Protein 6Q5I (pdb70)

Solvent-accessible surface area: 5075 Å² total

B-factor: mean 38.71, std 15.68, range [21.87, 102.6]

Secondary structure (P-SEA, 3-state):
caaaaaaaaaa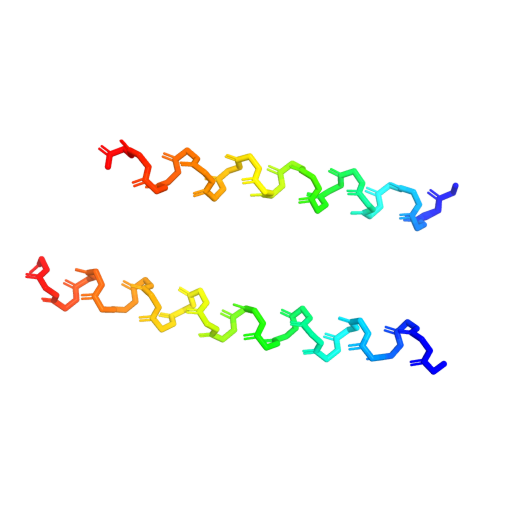aaaaaaaaaaaaaaaac/caaaaaaaaaaaaaaaaaaaacc

Sequence (51 aa):
GELKAIAQELKAIAKELKAIAWEEKAIAGEELKAIAQELKAIAKELKAIAWE

Radius of gyration: 13.5 Å; Cα contacts (8 Å, |Δi|>4): 0; chains: 2; bounding box: 28×40×16 Å

Structure (mmCIF, N/CA/C/O backbone):
data_6Q5I
#
_entry.id   6Q5I
#
_cell.length_a   69.070
_cell.length_b   69.070
_cell.length_c   35.490
_cell.angle_alpha   90.00
_cell.angle_beta   90.00
_cell.angle_gamma   120.00
#
_symmetry.space_group_name_H-M   'P 61 2 2'
#
loop_
_entity.id
_entity.type
_entity.pdbx_description
1 polymer CC-Hex*-L24E
2 non-polymer 'SULFATE ION'
3 non-polymer 'AMMONIUM ION'
4 water water
#
loop_
_atom_site.group_PDB
_atom_site.id
_atom_site.type_symbol
_atom_site.label_atom_id
_atom_site.label_alt_id
_atom_site.label_comp_id
_atom_site.label_asym_id
_atom_site.label_entity_id
_atom_site.label_seq_id
_atom_site.pdbx_PDB_ins_code
_atom_site.Cartn_x
_atom_site.Cartn_y
_atom_site.Cartn_z
_atom_site.occupancy
_atom_site.B_iso_or_equiv
_atom_site.auth_seq_id
_atom_site.auth_comp_id
_atom_site.auth_asym_id
_atom_site.auth_atom_id
_atom_site.pdbx_PDB_model_num
ATOM 4 N N . GLY A 1 2 ? 27.714 41.617 3.064 1.00 53.23 1 GLY A N 1
ATOM 5 C CA . GLY A 1 2 ? 27.514 40.617 4.185 1.00 42.71 1 GLY A CA 1
ATOM 6 C C . GLY A 1 2 ? 26.072 40.112 4.195 1.00 35.90 1 GLY A C 1
ATOM 7 O O . GLY A 1 2 ? 25.849 38.894 4.317 1.00 33.59 1 GLY A O 1
ATOM 8 N N . GLU A 1 3 ? 25.116 41.022 4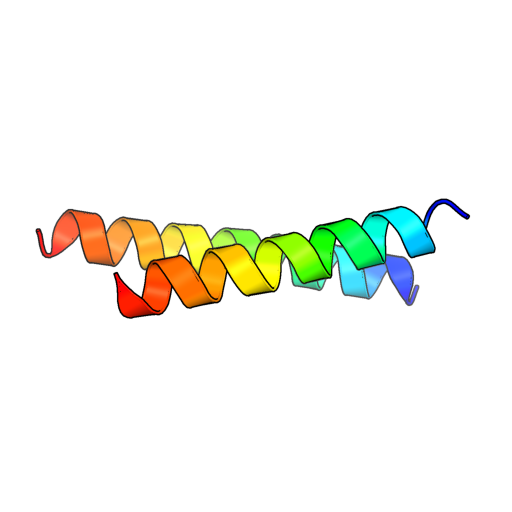.064 1.00 33.83 2 GLU A N 1
ATOM 9 C CA . GLU A 1 3 ? 23.694 40.653 3.937 1.00 31.91 2 GLU A CA 1
ATOM 10 C C . GLU A 1 3 ? 23.465 39.718 2.724 1.00 29.89 2 GLU A C 1
ATOM 11 O O . GLU A 1 3 ? 22.859 38.671 2.900 1.00 28.10 2 GLU A O 1
ATOM 17 N N . LEU A 1 4 ? 23.940 40.059 1.520 1.00 28.50 3 LEU A N 1
ATOM 18 C CA . LEU A 1 4 ? 23.722 39.188 0.346 1.00 27.67 3 LEU A CA 1
ATOM 19 C C . LEU A 1 4 ? 24.429 37.847 0.538 1.00 27.82 3 LEU A C 1
ATOM 20 O O . LEU A 1 4 ? 23.927 36.812 0.148 1.00 27.55 3 LEU A O 1
ATOM 25 N N . LYS A 1 5 ? 25.583 37.861 1.161 1.00 28.27 4 LYS A N 1
ATOM 26 C CA . LYS A 1 5 ? 26.354 36.642 1.430 1.00 29.68 4 LYS A CA 1
ATOM 27 C C . LYS A 1 5 ? 25.577 35.743 2.390 1.00 28.41 4 LYS A C 1
ATOM 28 O O . LYS A 1 5 ? 25.542 34.500 2.164 1.00 28.48 4 LYS A O 1
ATOM 34 N N . ALA A 1 6 ? 24.925 36.300 3.407 1.00 27.88 5 ALA A N 1
ATOM 35 C CA . ALA A 1 6 ? 24.130 35.495 4.367 1.00 28.56 5 ALA A CA 1
ATOM 36 C C . ALA A 1 6 ? 22.887 34.903 3.687 1.00 26.54 5 ALA A C 1
ATOM 37 O O . ALA A 1 6 ? 22.517 33.725 3.968 1.00 26.98 5 ALA A O 1
ATOM 39 N N . ILE A 1 7 ? 22.229 35.708 2.859 1.00 27.53 6 ILE A N 1
ATOM 40 C CA . ILE A 1 7 ? 21.094 35.229 2.011 1.00 25.63 6 ILE A CA 1
ATOM 41 C C . ILE A 1 7 ? 21.572 34.114 1.085 1.00 23.97 6 ILE A C 1
ATOM 42 O O . ILE A 1 7 ? 20.882 33.113 0.943 1.00 24.02 6 ILE A O 1
ATOM 47 N N . ALA A 1 8 ? 22.762 34.214 0.494 1.00 25.83 7 ALA A N 1
ATOM 48 C CA . ALA A 1 8 ? 23.282 33.151 -0.369 1.00 24.48 7 ALA A CA 1
ATOM 49 C C . ALA A 1 8 ? 23.444 31.829 0.399 1.00 25.97 7 ALA A C 1
ATOM 50 O O . ALA A 1 8 ? 23.047 30.754 -0.116 1.00 24.98 7 ALA A O 1
ATOM 52 N N . GLN A 1 9 ? 24.023 31.871 1.610 1.00 26.61 8 GLN A N 1
ATOM 53 C CA . GLN A 1 9 ? 24.140 30.678 2.496 1.00 27.10 8 GLN A CA 1
ATOM 54 C C . GLN A 1 9 ? 22.743 30.116 2.764 1.00 25.45 8 GLN A C 1
ATOM 55 O O . GLN A 1 9 ? 22.551 28.895 2.703 1.00 25.19 8 GLN A O 1
ATOM 61 N N . GLU A 1 10 ? 21.768 30.980 3.042 1.00 25.27 9 GLU A N 1
ATOM 62 C CA . GLU A 1 10 ? 20.368 30.557 3.341 1.00 24.49 9 GLU A CA 1
ATOM 63 C C . GLU A 1 10 ? 19.795 29.808 2.127 1.00 24.80 9 GLU A C 1
ATOM 64 O O . GLU A 1 10 ? 19.168 28.789 2.309 1.00 25.44 9 GLU A O 1
ATOM 70 N N . LEU A 1 11 ? 20.017 30.310 0.902 1.00 25.82 10 LEU A N 1
ATOM 71 C CA . LEU A 1 11 ? 19.471 29.657 -0.309 1.00 24.71 10 LEU A CA 1
ATOM 72 C C . LEU A 1 11 ? 20.143 28.307 -0.489 1.00 24.64 10 LEU A C 1
ATOM 73 O O . LEU A 1 11 ? 19.484 27.384 -0.856 1.00 24.70 10 LEU A O 1
ATOM 78 N N . LYS A 1 12 ? 21.441 28.210 -0.271 1.00 25.90 11 LYS A N 1
ATOM 79 C CA . LYS A 1 12 ? 22.161 26.909 -0.372 1.00 26.81 11 LYS A CA 1
ATOM 80 C C . LYS A 1 12 ? 21.614 25.952 0.681 1.00 25.51 11 LYS A C 1
ATOM 81 O O . LYS A 1 12 ? 21.492 24.740 0.417 1.00 26.38 11 LYS A O 1
ATOM 87 N N . ALA A 1 13 ? 21.305 26.460 1.873 1.00 25.40 12 ALA A N 1
ATOM 88 C CA . ALA A 1 13 ? 20.751 25.625 2.944 1.00 23.99 12 ALA A CA 1
ATOM 89 C C . ALA A 1 13 ? 19.390 25.125 2.510 1.00 24.52 12 ALA A C 1
ATOM 90 O O . ALA A 1 13 ? 19.071 23.950 2.733 1.00 25.91 12 ALA A O 1
ATOM 92 N N . ILE A 1 14 ? 18.580 26.005 1.924 1.00 25.16 13 ILE A N 1
ATOM 93 C CA . ILE A 1 14 ? 17.211 25.599 1.456 1.00 24.04 13 ILE A CA 1
ATOM 94 C C . ILE A 1 14 ? 17.350 24.525 0.366 1.00 22.39 13 ILE A C 1
ATOM 95 O O . ILE A 1 14 ? 16.574 23.531 0.342 1.00 23.59 13 ILE A O 1
ATOM 100 N N . ALA A 1 15 ? 18.304 24.695 -0.546 1.00 24.00 14 ALA A N 1
ATOM 101 C CA . ALA A 1 15 ? 18.540 23.721 -1.635 1.00 23.95 14 ALA A CA 1
ATOM 102 C C . ALA A 1 15 ? 18.767 22.351 -1.028 1.00 24.86 14 ALA A C 1
ATOM 103 O O . ALA A 1 15 ? 18.137 21.366 -1.523 1.00 24.87 14 ALA A O 1
ATOM 105 N N . LYS A 1 16 ? 19.613 22.282 0.014 1.00 25.95 15 LYS A N 1
ATOM 106 C CA . LYS A 1 16 ? 19.917 20.982 0.703 1.00 27.76 15 LYS A CA 1
ATOM 107 C C . LYS A 1 16 ? 18.649 20.432 1.334 1.00 26.88 15 LYS A C 1
ATOM 108 O O . LYS A 1 16 ? 18.422 19.196 1.273 1.00 26.91 15 LYS A O 1
ATOM 114 N N . GLU A 1 17 ? 17.837 21.322 1.919 1.00 24.98 16 GLU A N 1
ATOM 115 C CA . GLU A 1 17 ? 16.563 20.918 2.593 1.00 25.48 16 GLU A CA 1
ATOM 116 C C . GL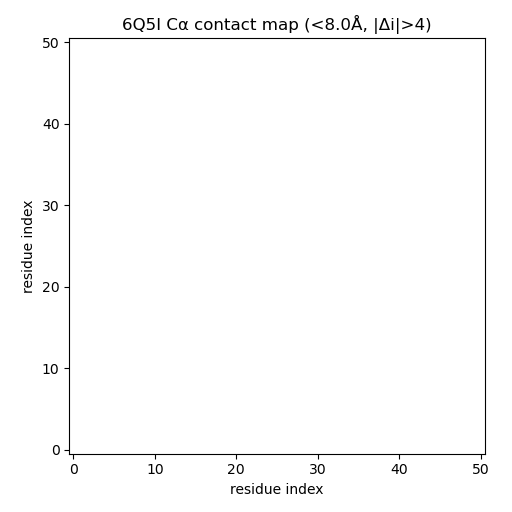U A 1 17 ? 15.605 20.352 1.540 1.00 25.78 16 GLU A C 1
ATOM 117 O O . GLU A 1 17 ? 14.985 19.332 1.798 1.00 27.74 16 GLU A O 1
ATOM 123 N N . LEU A 1 18 ? 15.501 20.994 0.394 1.00 26.44 17 LEU A N 1
ATOM 124 C CA . LEU A 1 18 ? 14.599 20.543 -0.692 1.00 25.89 17 LEU A CA 1
ATOM 125 C C . LEU A 1 18 ? 15.067 19.177 -1.181 1.00 26.73 17 LEU A C 1
ATOM 126 O O . LEU A 1 18 ? 14.196 18.351 -1.468 1.00 27.49 17 LEU A O 1
ATOM 131 N N . LYS A 1 19 ? 16.380 18.948 -1.342 1.00 28.14 18 LYS A N 1
ATOM 132 C CA . LYS A 1 19 ? 16.888 17.606 -1.770 1.00 29.38 18 LYS A CA 1
ATOM 133 C C . LYS A 1 19 ? 16.593 16.542 -0.714 1.00 28.68 18 LYS A C 1
ATOM 134 O O . LYS A 1 19 ? 16.238 15.396 -1.069 1.00 28.50 18 LYS A O 1
ATOM 140 N N . ALA A 1 20 ? 16.727 16.890 0.568 1.00 29.29 19 ALA A N 1
ATOM 141 C CA . ALA A 1 20 ? 16.358 15.960 1.669 1.00 29.50 19 ALA A CA 1
ATOM 142 C C . ALA A 1 20 ? 14.860 15.601 1.592 1.00 29.64 19 ALA A C 1
ATOM 143 O O . ALA A 1 20 ? 14.493 14.418 1.756 1.00 31.11 19 ALA A O 1
ATOM 145 N N . ILE A 1 21 ? 13.994 16.596 1.384 1.00 30.63 20 ILE A N 1
ATOM 146 C CA . ILE A 1 21 ? 12.521 16.403 1.228 1.00 31.01 20 ILE A CA 1
ATOM 147 C C . ILE A 1 21 ? 12.234 15.502 0.008 1.00 32.06 20 ILE A C 1
ATOM 148 O O . ILE A 1 21 ? 11.478 14.503 0.099 1.00 33.17 20 ILE A O 1
ATOM 153 N N . ALA A 1 22 ? 12.812 15.830 -1.132 1.00 31.28 21 ALA A N 1
ATOM 154 C CA . ALA A 1 22 ? 12.638 15.054 -2.377 1.00 34.98 21 ALA A CA 1
ATOM 155 C C . ALA A 1 22 ? 13.067 13.611 -2.107 1.00 37.12 21 ALA A C 1
ATOM 156 O O . ALA A 1 22 ? 12.364 12.668 -2.557 1.00 38.39 21 ALA A O 1
ATOM 158 N N . TRP A 1 23 ? 14.224 13.430 -1.459 1.00 35.65 22 TRP A N 1
ATOM 159 C CA . TRP A 1 23 ? 14.759 12.061 -1.292 1.00 37.41 22 TRP A CA 1
ATOM 160 C C . TRP A 1 23 ? 13.793 11.238 -0.430 1.00 43.12 22 TRP A C 1
ATOM 161 O O . TRP A 1 23 ? 13.556 10.071 -0.756 1.00 43.04 22 TRP A O 1
ATOM 172 N N . GLU A 1 24 ? 13.287 11.828 0.660 1.00 46.77 23 GLU A N 1
ATOM 173 C CA . GLU A 1 24 ? 12.364 11.175 1.624 1.00 51.91 23 GLU A CA 1
ATOM 174 C C . GLU A 1 24 ? 11.076 10.774 0.914 1.00 49.24 23 GLU A C 1
ATOM 175 O O . GLU A 1 24 ? 10.673 9.613 1.094 1.00 50.28 23 GLU A O 1
ATOM 181 N N . GLU A 1 25 ? 10.482 11.678 0.134 1.00 49.04 24 GLU A N 1
ATOM 182 C CA . GLU A 1 25 ? 9.310 11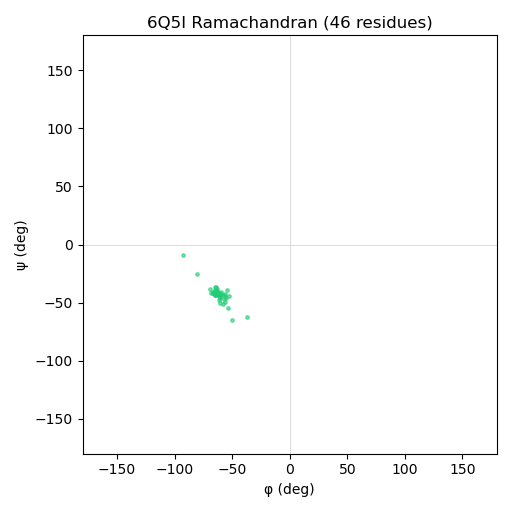.376 -0.729 1.00 54.60 24 GLU A CA 1
ATOM 183 C C . GLU A 1 25 ? 9.651 10.170 -1.614 1.00 57.45 24 GLU A C 1
ATOM 184 O O . GLU A 1 25 ? 8.904 9.185 -1.533 1.00 55.44 24 GLU A O 1
ATOM 190 N N . LYS A 1 26 ? 10.750 10.215 -2.384 1.00 56.15 25 LYS A N 1
ATOM 191 C CA . LYS A 1 26 ? 11.218 9.092 -3.252 1.00 60.79 25 LYS A CA 1
ATOM 192 C C . LYS A 1 26 ? 11.274 7.779 -2.455 1.00 60.39 25 LYS A C 1
ATOM 193 O O . LYS A 1 26 ? 10.558 6.833 -2.837 1.00 63.19 25 LYS A O 1
ATOM 199 N N . ALA A 1 27 ? 12.157 7.703 -1.449 1.00 62.86 26 ALA A N 1
ATOM 200 C CA . ALA A 1 27 ? 12.271 6.588 -0.476 1.00 65.43 26 ALA A CA 1
ATOM 201 C C . ALA A 1 27 ? 10.868 6.060 -0.126 1.00 65.47 26 ALA A C 1
ATOM 202 O O . ALA A 1 27 ? 10.570 4.891 -0.441 1.00 67.47 26 ALA A O 1
ATOM 204 N N . ILE A 1 28 ? 10.017 6.887 0.474 1.00 63.42 27 ILE A N 1
ATOM 205 C CA . ILE A 1 28 ? 8.662 6.460 0.937 1.00 66.68 27 ILE A CA 1
ATOM 206 C C . ILE A 1 28 ? 7.862 5.818 -0.216 1.00 72.64 27 ILE A C 1
ATOM 207 O O . ILE A 1 28 ? 7.163 4.819 0.065 1.00 78.90 27 ILE A O 1
ATOM 212 N N . ALA A 1 29 ? 7.948 6.329 -1.456 1.00 71.48 28 ALA A N 1
ATOM 213 C CA . ALA A 1 29 ? 7.217 5.800 -2.643 1.00 72.33 28 ALA A CA 1
ATOM 214 C C . ALA A 1 29 ? 8.140 4.904 -3.489 1.00 71.35 28 ALA A C 1
ATOM 215 O O . ALA A 1 29 ? 8.539 3.792 -3.117 1.00 75.96 28 ALA A O 1
ATOM 220 N N . GLY B 1 2 ? 16.335 46.580 -10.544 1.00 33.99 1 GLY B N 1
ATOM 221 C CA . GLY B 1 2 ? 17.462 45.988 -11.297 1.00 32.79 1 GLY B CA 1
ATOM 222 C C . GLY B 1 2 ? 17.554 44.477 -11.080 1.00 32.86 1 GLY B C 1
ATOM 223 O O . GLY B 1 2 ? 16.449 43.793 -11.097 1.00 29.00 1 GLY B O 1
ATOM 224 N N A GLU B 1 3 ? 18.818 43.997 -11.012 0.50 33.15 2 GLU B N 1
ATOM 225 N N B GLU B 1 3 ? 18.774 43.901 -10.975 0.50 32.28 2 GLU B N 1
ATOM 226 C CA A GLU B 1 3 ? 19.144 42.538 -10.947 0.50 33.18 2 GLU B CA 1
ATOM 227 C CA B GLU B 1 3 ? 18.899 42.408 -11.004 0.50 31.91 2 GLU B CA 1
ATOM 228 C C A GLU B 1 3 ? 18.470 41.870 -9.758 0.50 32.14 2 GLU B C 1
ATOM 229 C C B GLU B 1 3 ? 18.468 41.768 -9.693 0.50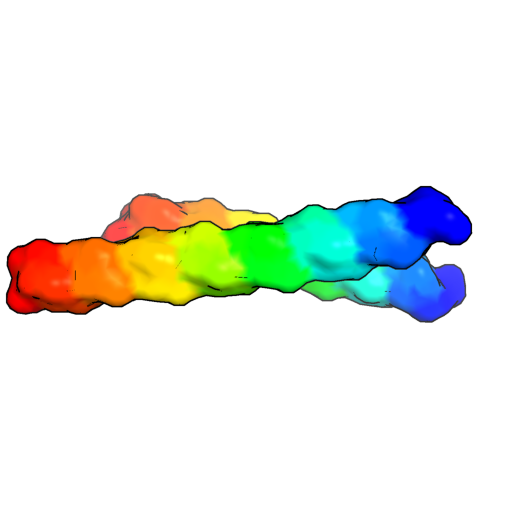 30.89 2 GLU B C 1
ATOM 230 O O A GLU B 1 3 ? 17.770 40.869 -9.884 0.50 32.35 2 GLU B O 1
ATOM 231 O O B GLU B 1 3 ? 18.007 40.611 -9.646 0.50 28.66 2 GLU B O 1
ATOM 242 N N . LEU B 1 4 ? 18.639 42.507 -8.614 1.00 30.39 3 LEU B N 1
ATOM 243 C CA . LEU B 1 4 ? 18.124 41.961 -7.377 1.00 29.18 3 LEU B CA 1
ATOM 244 C C . LEU B 1 4 ? 16.604 41.895 -7.421 1.00 29.80 3 LEU B C 1
ATOM 245 O O . LEU B 1 4 ? 16.059 40.886 -6.911 1.00 28.44 3 LEU B O 1
ATOM 250 N N . LYS B 1 5 ? 15.936 42.876 -8.039 1.00 27.26 4 LYS B N 1
ATOM 251 C CA . LYS B 1 5 ? 14.471 42.749 -8.195 1.00 30.36 4 LYS B CA 1
ATOM 252 C C . LYS B 1 5 ? 14.094 41.531 -9.066 1.00 28.85 4 LYS B C 1
ATOM 253 O O . LYS B 1 5 ? 13.113 40.824 -8.730 1.00 28.47 4 LYS B O 1
ATOM 259 N N . ALA B 1 6 ? 14.809 41.301 -10.171 1.00 29.28 5 ALA B N 1
ATOM 260 C CA . ALA B 1 6 ? 14.499 40.184 -11.081 1.00 28.08 5 ALA B CA 1
ATOM 261 C C . ALA B 1 6 ? 14.718 38.888 -10.318 1.00 26.14 5 ALA B C 1
ATOM 262 O O . ALA B 1 6 ? 13.913 37.923 -10.475 1.00 25.79 5 ALA B O 1
ATOM 264 N N . ILE B 1 7 ? 15.753 38.821 -9.499 1.00 26.14 6 ILE B N 1
ATOM 265 C CA . ILE B 1 7 ? 16.028 37.592 -8.679 1.00 25.25 6 ILE B CA 1
ATOM 266 C C . ILE B 1 7 ? 14.911 37.417 -7.648 1.00 26.27 6 ILE B C 1
ATOM 267 O O . ILE B 1 7 ? 14.418 36.289 -7.413 1.00 26.09 6 ILE B O 1
ATOM 272 N N . ALA B 1 8 ? 14.483 38.510 -7.024 1.00 25.52 7 ALA B N 1
ATOM 273 C CA . ALA B 1 8 ? 13.358 38.466 -6.074 1.00 25.82 7 ALA B CA 1
ATOM 274 C C . ALA B 1 8 ? 12.124 37.868 -6.772 1.00 25.23 7 ALA B C 1
ATOM 275 O O . ALA B 1 8 ? 11.429 37.027 -6.156 1.00 27.86 7 ALA B O 1
ATOM 277 N N . GLN B 1 9 ? 11.841 38.294 -8.005 1.00 27.77 8 GLN B N 1
ATOM 278 C CA . GLN B 1 9 ? 10.680 37.796 -8.783 1.00 28.46 8 GLN B CA 1
ATOM 279 C C . GLN B 1 9 ? 10.860 36.297 -9.057 1.00 27.92 8 GLN B C 1
ATOM 280 O O . GLN B 1 9 ? 9.881 35.536 -8.912 1.00 26.83 8 GLN B O 1
ATOM 286 N N . GLU B 1 10 ? 12.087 35.872 -9.378 1.00 26.18 9 GLU B N 1
ATOM 287 C CA . GLU B 1 10 ? 12.436 34.434 -9.519 1.00 25.32 9 GLU B CA 1
ATOM 288 C C . GLU B 1 10 ? 12.098 33.689 -8.233 1.00 25.05 9 GLU B C 1
ATOM 289 O O . GLU B 1 10 ? 11.470 32.597 -8.298 1.00 23.68 9 GLU B O 1
ATOM 295 N N . LEU B 1 11 ? 12.534 34.200 -7.067 1.00 25.59 10 LEU B N 1
ATOM 296 C CA . LEU B 1 11 ? 12.256 33.524 -5.775 1.00 25.44 10 LEU B CA 1
ATOM 297 C C . LEU B 1 11 ? 10.736 33.453 -5.550 1.00 25.66 10 LEU B C 1
ATOM 298 O O . LEU B 1 11 ? 10.270 32.427 -5.038 1.00 25.19 10 LEU B O 1
ATOM 303 N N . LYS B 1 12 ? 9.976 34.498 -5.849 1.00 27.51 11 LYS B N 1
ATOM 304 C CA . LYS B 1 12 ? 8.495 34.419 -5.656 1.00 29.61 11 LYS B CA 1
ATOM 305 C C . LYS B 1 12 ? 7.860 33.383 -6.590 1.00 28.14 11 LYS B C 1
ATOM 306 O O . LYS B 1 12 ? 6.982 32.683 -6.126 1.00 29.68 11 LYS B O 1
ATOM 312 N N . ALA B 1 13 ? 8.360 33.249 -7.817 1.00 28.67 12 ALA B N 1
ATOM 313 C CA . ALA B 1 13 ? 7.923 32.215 -8.789 1.00 28.48 12 ALA B CA 1
ATOM 314 C C . ALA B 1 13 ? 8.229 30.847 -8.188 1.00 27.12 12 ALA B C 1
ATOM 315 O O . ALA B 1 13 ? 7.369 29.931 -8.254 1.00 27.00 12 ALA B O 1
ATOM 317 N N . ILE B 1 14 ? 9.409 30.690 -7.588 1.00 26.93 13 ILE B N 1
ATOM 318 C CA . ILE B 1 14 ? 9.793 29.397 -6.973 1.00 25.82 13 ILE B CA 1
ATOM 319 C C . ILE B 1 14 ? 8.867 29.073 -5.793 1.00 26.49 13 ILE B C 1
ATOM 320 O O . ILE B 1 14 ? 8.474 27.913 -5.657 1.00 25.70 13 ILE B O 1
ATOM 325 N N . ALA B 1 15 ? 8.533 30.064 -4.955 1.00 25.79 14 ALA B N 1
ATOM 326 C CA . ALA B 1 15 ? 7.648 29.869 -3.789 1.00 26.40 14 ALA B CA 1
ATOM 327 C C . ALA B 1 15 ? 6.312 29.283 -4.288 1.00 27.58 14 ALA B C 1
ATOM 328 O O . ALA B 1 15 ? 5.816 28.316 -3.683 1.00 28.72 14 ALA B O 1
ATOM 330 N N . LYS B 1 16 ? 5.796 29.799 -5.388 1.00 28.62 15 LYS B N 1
ATOM 331 C CA . LYS B 1 16 ? 4.518 29.284 -5.950 1.00 31.86 15 LYS B CA 1
ATOM 332 C C . LYS B 1 16 ? 4.716 27.859 -6.449 1.00 31.94 15 LYS B C 1
ATOM 333 O O . LYS B 1 16 ? 3.859 27.053 -6.204 1.00 31.92 15 LYS B O 1
ATOM 339 N N . GLU B 1 17 ? 5.838 27.538 -7.092 1.00 30.02 16 GLU B N 1
ATOM 340 C CA . GLU B 1 17 ? 6.081 26.152 -7.524 1.00 29.29 16 GLU B CA 1
ATOM 341 C C . GLU B 1 17 ? 6.086 25.246 -6.312 1.00 30.21 16 GLU B C 1
ATOM 342 O O . GLU B 1 17 ? 5.551 24.125 -6.384 1.00 31.30 16 GLU B O 1
ATOM 348 N N . LEU B 1 18 ? 6.725 25.664 -5.224 1.00 29.00 17 LEU B N 1
ATOM 349 C CA . LEU B 1 18 ? 6.890 24.776 -4.044 1.00 29.24 17 LEU B CA 1
ATOM 350 C C . LEU B 1 18 ? 5.527 24.546 -3.372 1.00 28.52 17 LEU B C 1
ATOM 351 O O . LEU B 1 18 ? 5.277 23.477 -2.841 1.00 30.08 17 LEU B O 1
ATOM 356 N N . LYS B 1 19 ? 4.709 25.561 -3.319 1.00 30.70 18 LYS B N 1
ATOM 357 C CA . LYS B 1 19 ? 3.336 25.391 -2.786 1.00 33.58 18 LYS B CA 1
ATOM 358 C C . LYS B 1 19 ? 2.566 24.412 -3.676 1.00 35.06 18 LYS B C 1
ATOM 359 O O . LYS B 1 19 ? 1.874 23.509 -3.124 1.00 35.98 18 LYS B O 1
ATOM 365 N N . ALA B 1 20 ? 2.700 24.534 -4.997 1.00 34.06 19 ALA B N 1
ATOM 366 C CA . ALA B 1 20 ? 1.951 23.653 -5.940 1.00 36.75 19 ALA B CA 1
ATOM 367 C C . ALA B 1 20 ? 2.410 22.211 -5.721 1.00 36.17 19 ALA B C 1
ATOM 368 O O . ALA B 1 20 ? 1.552 21.325 -5.655 1.00 38.44 19 ALA B O 1
ATOM 370 N N . ILE B 1 21 ? 3.713 21.993 -5.544 1.00 35.97 20 ILE B N 1
ATOM 371 C CA . ILE B 1 21 ? 4.305 20.663 -5.214 1.00 34.78 20 ILE B CA 1
ATOM 372 C C . ILE B 1 21 ? 3.758 20.170 -3.879 1.00 38.28 20 ILE B C 1
ATOM 373 O O . ILE B 1 21 ? 3.440 18.973 -3.792 1.00 39.92 20 ILE B O 1
ATOM 378 N N . ALA B 1 22 ? 3.685 21.023 -2.852 1.00 36.40 21 ALA B N 1
ATOM 379 C CA . ALA B 1 22 ? 3.162 20.598 -1.536 1.00 37.55 21 ALA B CA 1
ATOM 380 C C . ALA B 1 22 ? 1.788 19.945 -1.721 1.00 38.61 21 ALA B C 1
ATOM 381 O O . ALA B 1 22 ? 1.561 18.928 -1.102 1.00 39.88 21 ALA B O 1
ATOM 383 N N . TRP B 1 23 ? 0.908 20.526 -2.524 1.00 40.12 22 TRP B N 1
ATOM 384 C CA . TRP B 1 23 ? -0.529 20.158 -2.578 1.00 41.45 22 TRP B CA 1
ATOM 385 C C . TRP B 1 23 ? -0.851 19.097 -3.638 1.00 47.13 22 TRP B C 1
ATOM 386 O O . TRP B 1 23 ? -2.029 18.709 -3.717 1.00 49.87 22 TRP B O 1
ATOM 397 N N . GLU B 1 24 ? 0.078 18.721 -4.516 1.00 52.24 23 GLU B N 1
ATOM 398 C CA . GLU B 1 24 ? -0.293 17.881 -5.692 1.00 59.37 23 GLU B CA 1
ATOM 399 C C . GLU B 1 24 ? -0.385 16.417 -5.233 1.00 61.41 23 GLU B C 1
ATOM 400 O O . GLU B 1 24 ? -1.124 15.604 -5.876 1.00 69.14 23 GLU B O 1
ATOM 406 N N . GLU B 1 25 ? 0.343 16.101 -4.157 1.00 60.80 24 GLU B N 1
#

Foldseek 3Di:
DVVVVVVVVVVVVVVVVVVVVVVVVVVD/DVVVVVVVVVVVVVVVVVVVVVD

=== Feature glossary ===
Legend for the data blocks above and below:

— What the protein is —

The amino-acid sequence is the protein's primary structure: the linear order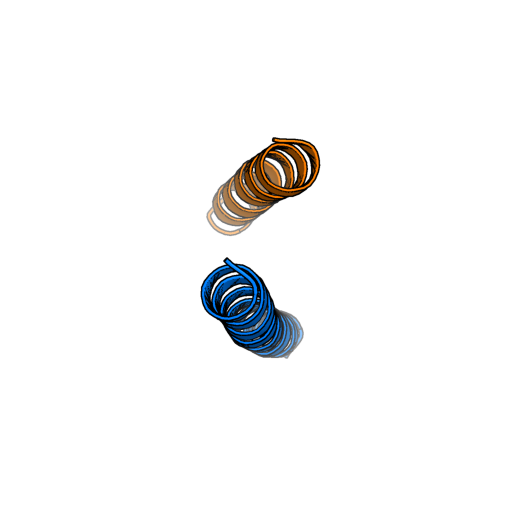 of residues from the N-terminus to the C-terminus, written in one-letter code. Everything else here — the 3D coordinates, the secondary structure, the domain annotations — is ultimately a consequence of this string.

Database cross-references. InterPro integrates a dozen domain/family signature databases into unified entries with residue-range hits. GO terms attach function/process/location labels with evidence codes. CATH codes position the fold in a four-level structural taxonomy. Organism is the NCBI-taxonomy species name.

— Where its atoms are —

The mmCIF block holds the 3D Cartesian coordinates of each backbone atom (N, Cα, C, O) in ångströms. mmCIF is the PDB's canonical archive format — a tagged-loop text representation of the atomic model.

The six renders are orthographic views along the three Cartesian axes in both directions. Representation (cartoon, sticks, or surface) and color scheme (sequence-rainbow or by-chain) vary across proteins so the training set covers all the common visualization conventions.

— Local backbone conformation —

Secondary structure is the local, repeating backbone conformation. DSSP classifies it into eight states by reading the hydrogen-bond network: three helix types (H, G, I), two β types (E, B), two non-regular types (T, S), and unstructured coil (-).

SS3 is a coarse helix/strand/coil call (letters a/b/c) made by the P-SEA algorithm from inter-Cα distances and dihedrals. It is less detailed than DSSP but needs only Cα positions.

Backbone dihedral angles. Every residue except chain termini has a φ (preceding-C → N → Cα → C) and a ψ (N → Cα → C → next-N). They are reported in degrees following the IUPAC sign convention. Secondary structure is essentially a statement about which (φ, ψ) basin each residue occupies.

— Global shape and packing —

The geometric summary reports three shape descriptors. Rg (radius of gyration) measures how spread out the Cα atoms are about their centre of mass; compact globular proteins have small Rg, elongated or unfolded ones large. Cα contacts (<8 Å, |i−j|>4) count long-range residue pairs in spatial proximity — high for tightly packed folds, near zero for rods or random coil. The bounding-box extents give the protein's footprint along x, y, z in Å.

Solvent accessibility: the surface area of each residue that a 1.4 Å water probe can touch, in Å². When only backbone atoms are present the absolute values are lower than full-atom SASA (side chains contribute most of the area) and are flagged as backbone-only.

Plot images: a contact map (which residues are close in 3D, as an N×N binary image), a Ramachandran scatter (backbone torsion angles, revealing secondary-structure composition at a glance), and — for AlphaFold structures — a PAE heatmap (pairwise prediction confidence).

— Structural neighborhood —

Foldseek's 3Di representation compresses backbone geometry into a per-residue letter drawn from a learned twenty-state alphabet. It captures the tertiary interaction pattern around each residue — which residues are packed against it in space, regardless of where they are in sequence.

Structural nearest neighbors (via Foldseek easy-search vs the PDB). Reported per hit: target PDB id, E-value, and alignment TM-score. A TM-score above ~0.5 is the conventional threshold for 'same fold'.

— Confidence and disorder —

pLDDT (predicted Local Distance Difference Test) is AlphaFold's per-residue confidence score, ranging from 0 to 100. Values above 90 indicate high confidence (typically well-packed cores); 70–90 is confident; 50–70 low confidence; below 50 usually means the region is disordered or the prediction is unreliable there. AlphaFold stores pLDDT in the mmCIF B-factor column.

For experimental (PDB) structures, the B-factor (temperature factor) quantifies the positional spread of each atom in the crystal — a combination of thermal vibration and static disorder — in units of Å². High B-factors mark flexible loops o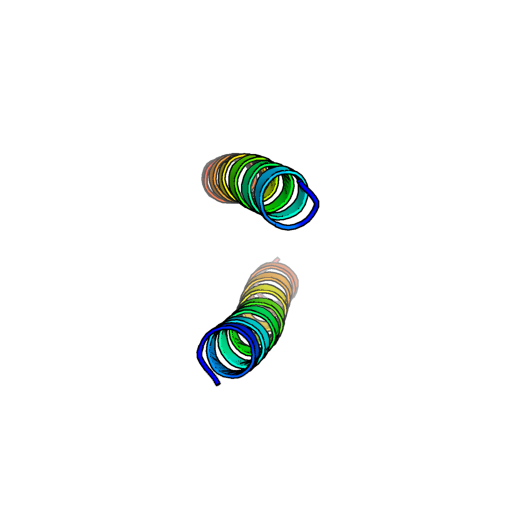r poorly resolved regions; low B-factors mark the rigid, well-ordered core.

Predicted Aligned Error (PAE) is an AlphaFold confidence matrix: entry (i, j) is the expected error in the position of residue j, in ångströms, when the prediction is superimposed on the true structure at residue i. Low PAE within a block of residues means that block is internally rigid and well-predicted; high PAE between two blocks means their relative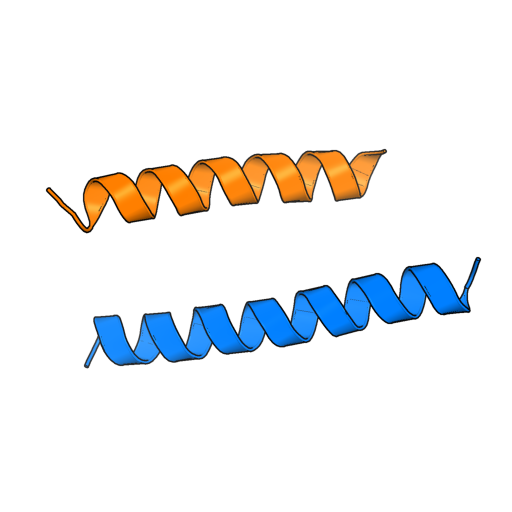 placement is uncertain even if each block individually is confident.